Protein AF-A0A934K7S0-F1 (afdb_monomer_lite)

pLDDT: mean 82.44, std 14.37, range [32.56, 96.38]

Sequence (163 aa):
MGGPPAGGPARLSGQGSFSGAITGDTQGTVVFSGGVTGSCASRAKQFTGVSFTDMESSDGGRKVLLTRATLPAGVEGPGTYDLSTTPLEVSANYAFTPDQAGAQARREAQIWRARSGETRAVLVLRPDGTGKLTVSGLAPALPQPAGSSLGQPLGFTESFSCS

Organism: NCBI:txid3127016

Secondary structure (DSSP, 8-state):
--PPP--PPPPEEEEEEEEESS-EEEEEEEEEES---S-HHHHHHT--EEEEEEEEEETTEEEEEEEEEEPPTT--SSEEEE-SSSS--EEEEEEEEESSTTSS---EEEEEE--TTT-EEEEEE-TTS-EEEEEEEEEESS---TT-GGGS-EEEEEEEEE-

Radius of gyration: 17.39 Å; chains: 1; bounding box: 43×26×63 Å

Foldseek 3Di:
DDDPPPPDQFWKKKKKAKDFLDGDIFIWTKDFPAPDDDDLLVSQARGFKMKTWGWDDDQFWIKIKIWIFGHPPPDGHFDKDWQQAGPRRIKMKIWTDTPDPDPPPDTDIWMFAHDHPQKTWMKGADSQNKIKIWIWRGAIPDDDPPPRSSRIGMTMMMIIHTD

Structure (mmCIF, N/CA/C/O backbone):
data_AF-A0A934K7S0-F1
#
_entry.id   AF-A0A934K7S0-F1
#
loop_
_atom_site.group_PDB
_atom_site.id
_atom_site.type_symbol
_atom_site.label_atom_id
_atom_site.label_alt_id
_atom_site.label_comp_id
_atom_site.label_asym_id
_atom_site.label_entity_id
_atom_site.label_seq_id
_atom_site.pdbx_PDB_ins_code
_atom_site.Cartn_x
_atom_site.Cartn_y
_atom_site.Cartn_z
_atom_site.occupancy
_atom_site.B_iso_or_equiv
_atom_site.auth_seq_id
_atom_site.auth_comp_id
_atom_site.auth_asym_id
_atom_site.auth_atom_id
_atom_site.pdbx_PDB_model_num
ATOM 1 N N . MET A 1 1 ? 17.254 16.365 39.128 1.00 37.06 1 MET A N 1
ATOM 2 C CA . MET A 1 1 ? 15.886 16.069 38.652 1.00 37.06 1 MET A CA 1
ATOM 3 C C . MET A 1 1 ? 15.974 15.764 37.167 1.00 37.06 1 MET A C 1
ATOM 5 O O . MET A 1 1 ? 16.136 16.685 36.381 1.00 37.06 1 MET A O 1
ATOM 9 N N . GLY A 1 2 ? 16.013 14.480 36.802 1.00 35.16 2 GLY A N 1
ATOM 10 C CA . GLY A 1 2 ? 16.008 14.060 35.402 1.00 35.16 2 GLY A CA 1
ATOM 11 C C . GLY A 1 2 ? 14.596 14.202 34.854 1.00 35.16 2 GLY A C 1
ATOM 12 O O . GLY A 1 2 ? 13.688 13.540 35.351 1.00 35.16 2 GLY A O 1
ATOM 13 N N . GLY A 1 3 ? 14.401 15.104 33.892 1.00 32.56 3 GLY A N 1
ATOM 14 C CA . GLY A 1 3 ? 13.161 15.141 33.123 1.00 32.56 3 GLY A CA 1
ATOM 15 C C . GLY A 1 3 ? 12.970 13.802 32.402 1.00 32.56 3 GLY A C 1
ATOM 16 O O . GLY A 1 3 ? 13.969 13.178 32.028 1.00 32.56 3 GLY A O 1
ATOM 17 N N . PRO A 1 4 ? 11.728 13.324 32.223 1.00 45.62 4 PRO A N 1
ATOM 18 C CA . PRO A 1 4 ? 11.499 12.129 31.427 1.00 45.62 4 PRO A CA 1
ATOM 19 C C . PRO A 1 4 ? 12.065 12.361 30.017 1.00 45.62 4 PRO A C 1
ATOM 21 O O . PRO A 1 4 ? 11.982 13.488 29.511 1.00 45.62 4 PRO A O 1
ATOM 24 N N . PRO A 1 5 ? 12.649 11.338 29.369 1.00 43.03 5 PRO A N 1
ATOM 25 C CA . PRO A 1 5 ? 13.013 11.458 27.968 1.00 43.03 5 PRO A CA 1
ATOM 26 C C . PRO A 1 5 ? 11.750 11.845 27.201 1.00 43.03 5 PRO A C 1
ATOM 28 O O . PRO A 1 5 ? 10.711 11.195 27.335 1.00 43.03 5 PRO A O 1
ATOM 31 N N . ALA A 1 6 ? 11.825 12.939 26.443 1.00 40.72 6 ALA A N 1
ATOM 32 C CA . ALA A 1 6 ? 10.784 13.317 25.507 1.00 40.72 6 ALA A CA 1
ATOM 33 C C . ALA A 1 6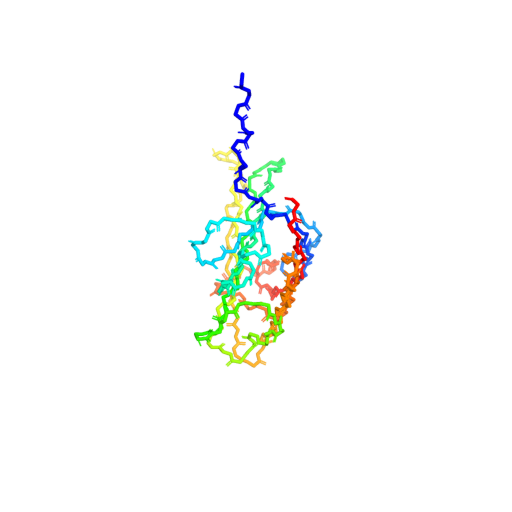 ? 10.554 12.114 24.587 1.00 40.72 6 ALA A C 1
ATOM 35 O O . ALA A 1 6 ? 11.412 11.785 23.768 1.00 40.72 6 ALA A O 1
ATOM 36 N N . GLY A 1 7 ? 9.441 11.407 24.797 1.00 38.66 7 GLY A N 1
ATOM 37 C CA . GLY A 1 7 ? 9.054 10.270 23.981 1.00 38.66 7 GLY A CA 1
ATOM 38 C C . GLY A 1 7 ? 8.935 10.757 22.549 1.00 38.66 7 GLY A C 1
ATOM 39 O O . GLY A 1 7 ? 7.985 11.466 22.212 1.00 38.66 7 GLY A O 1
ATOM 40 N N . GLY A 1 8 ? 9.933 10.433 21.728 1.00 45.03 8 GLY A N 1
ATOM 41 C CA . GLY A 1 8 ? 9.875 10.688 20.299 1.00 45.03 8 GLY A CA 1
ATOM 42 C C . GLY A 1 8 ? 8.582 10.098 19.731 1.00 45.03 8 GLY A C 1
ATOM 43 O O . GLY A 1 8 ? 8.016 9.168 20.315 1.00 45.03 8 GLY A O 1
ATOM 44 N N . PRO A 1 9 ? 8.065 10.630 18.613 1.00 54.53 9 PRO A N 1
ATOM 45 C CA . PRO A 1 9 ? 6.877 10.058 18.006 1.00 54.53 9 PRO A CA 1
ATOM 46 C C . PRO A 1 9 ? 7.132 8.569 17.757 1.00 54.53 9 PRO A C 1
ATOM 48 O O . PRO A 1 9 ? 8.110 8.226 17.096 1.00 54.53 9 PRO A O 1
ATOM 51 N N . ALA A 1 10 ? 6.261 7.708 18.293 1.00 58.00 10 ALA A N 1
ATOM 52 C CA . ALA A 1 10 ? 6.322 6.274 18.039 1.00 58.00 10 ALA A CA 1
ATOM 53 C C . ALA A 1 10 ? 6.454 6.048 16.525 1.00 58.00 10 ALA A C 1
ATOM 55 O O . ALA A 1 10 ? 5.645 6.584 15.751 1.00 58.00 10 ALA A O 1
ATOM 56 N N . ARG A 1 11 ? 7.526 5.363 16.113 1.00 64.50 11 ARG A N 1
ATOM 57 C CA . ARG A 1 11 ? 7.801 5.051 14.709 1.00 64.50 11 ARG A CA 1
ATOM 58 C C . ARG A 1 11 ? 7.195 3.689 14.425 1.00 64.50 11 ARG A C 1
ATOM 60 O O . ARG A 1 11 ? 7.556 2.713 15.070 1.00 64.50 11 ARG A O 1
ATOM 67 N N . LEU A 1 12 ? 6.278 3.634 13.468 1.00 75.00 12 LEU A N 1
ATOM 68 C CA . LEU A 1 12 ? 5.792 2.362 12.955 1.00 75.00 12 LEU A CA 1
ATOM 69 C C . LEU A 1 12 ? 6.814 1.875 11.933 1.00 75.00 12 LEU A C 1
ATOM 71 O O . LEU A 1 12 ? 7.160 2.595 10.991 1.00 75.00 12 LEU A O 1
ATOM 75 N N . SER A 1 13 ? 7.299 0.661 12.125 1.00 81.31 13 SER A N 1
ATOM 76 C CA . SER A 1 13 ? 8.002 -0.076 11.087 1.00 81.31 13 SER A CA 1
ATOM 77 C C . SER A 1 13 ? 7.052 -1.110 10.500 1.00 81.31 13 SER A C 1
ATOM 79 O O . SER A 1 13 ? 6.103 -1.573 11.146 1.00 81.31 13 SER A O 1
ATOM 81 N N . GLY A 1 14 ? 7.281 -1.435 9.236 1.00 86.62 14 GLY A N 1
ATOM 82 C CA . GLY A 1 14 ? 6.525 -2.464 8.551 1.00 86.62 14 GLY A CA 1
ATOM 83 C C . GLY A 1 14 ? 7.420 -3.346 7.706 1.00 86.62 14 GLY A C 1
ATOM 84 O O . GLY A 1 14 ? 8.516 -2.955 7.302 1.00 86.62 14 GLY A O 1
ATOM 85 N N . GLN A 1 15 ? 6.914 -4.538 7.434 1.00 91.31 15 GLN A N 1
ATOM 86 C CA . GLN A 1 15 ? 7.460 -5.455 6.446 1.00 91.31 15 GLN A CA 1
ATOM 87 C C . GLN A 1 15 ? 6.478 -5.527 5.284 1.00 91.31 15 GLN A C 1
ATOM 89 O O . GLN A 1 15 ? 5.282 -5.745 5.499 1.00 91.31 15 GLN A O 1
ATOM 94 N N . GLY A 1 16 ? 6.980 -5.316 4.074 1.00 90.94 16 GLY A N 1
ATOM 95 C CA . GLY A 1 16 ? 6.238 -5.456 2.831 1.00 90.94 16 GLY A CA 1
ATOM 96 C C . GLY A 1 16 ? 6.670 -6.716 2.091 1.00 90.94 16 GLY A C 1
ATOM 97 O O . GLY A 1 16 ? 7.830 -7.099 2.147 1.00 90.94 16 GLY A O 1
ATOM 98 N N . SER A 1 17 ? 5.749 -7.354 1.382 1.00 94.75 17 SER A N 1
ATOM 99 C CA . SER A 1 17 ? 6.038 -8.418 0.422 1.00 94.75 17 SER A CA 1
ATOM 100 C C . SER A 1 17 ? 5.314 -8.090 -0.873 1.00 94.75 17 SER A C 1
ATOM 102 O O . SER A 1 17 ? 4.091 -7.925 -0.871 1.00 94.75 17 SER A O 1
ATOM 104 N N . PHE A 1 18 ? 6.065 -7.928 -1.959 1.00 93.94 18 PHE A N 1
ATOM 105 C CA . PHE A 1 18 ? 5.577 -7.444 -3.249 1.00 93.94 18 PHE A CA 1
ATOM 106 C C . PHE A 1 18 ? 5.569 -8.564 -4.293 1.00 93.94 18 PHE A C 1
ATOM 108 O O . PHE A 1 18 ? 6.387 -9.485 -4.263 1.00 93.94 18 PHE A O 1
ATOM 115 N N . SER A 1 19 ? 4.628 -8.479 -5.233 1.00 94.19 19 SER A N 1
ATOM 116 C CA . SER A 1 19 ? 4.443 -9.435 -6.326 1.00 94.19 19 SER A CA 1
ATOM 117 C C . SER A 1 19 ? 4.007 -8.746 -7.624 1.00 94.19 19 SER A C 1
ATOM 119 O O . SER A 1 19 ? 3.309 -7.728 -7.600 1.00 94.19 19 SER A O 1
ATOM 121 N N . GLY A 1 20 ? 4.377 -9.327 -8.770 1.00 93.06 20 GLY A N 1
ATOM 122 C CA . GLY A 1 20 ? 4.064 -8.789 -10.095 1.00 93.06 20 GLY A CA 1
ATOM 123 C C . GLY A 1 20 ? 5.169 -7.866 -10.602 1.00 93.06 20 GLY A C 1
ATOM 124 O O . GLY A 1 20 ? 6.281 -8.325 -10.849 1.00 93.06 20 GLY A O 1
ATOM 125 N N . ALA A 1 21 ? 4.869 -6.578 -10.773 1.00 90.81 21 ALA A N 1
ATOM 126 C CA . ALA A 1 21 ? 5.827 -5.610 -11.311 1.00 90.81 21 ALA A CA 1
ATOM 127 C C . ALA A 1 21 ? 7.079 -5.397 -10.441 1.00 90.81 21 ALA A C 1
ATOM 129 O O . ALA A 1 21 ? 8.163 -5.141 -10.963 1.00 90.81 21 ALA A O 1
ATOM 130 N N . ILE A 1 22 ? 6.917 -5.510 -9.122 1.00 90.00 22 ILE A N 1
ATOM 131 C CA . ILE A 1 22 ? 7.991 -5.526 -8.128 1.00 90.00 22 ILE A CA 1
ATOM 132 C C . ILE A 1 22 ? 7.827 -6.827 -7.349 1.00 90.00 22 ILE A C 1
ATOM 134 O O . ILE A 1 22 ? 6.705 -7.188 -6.995 1.00 90.00 22 ILE A O 1
ATOM 138 N N . THR A 1 23 ? 8.925 -7.529 -7.088 1.00 90.94 23 THR A N 1
ATOM 139 C CA . THR A 1 23 ? 8.912 -8.811 -6.378 1.00 90.94 23 THR A CA 1
ATOM 140 C C . THR A 1 23 ? 9.921 -8.821 -5.247 1.00 90.94 23 THR A C 1
ATOM 142 O O . THR A 1 23 ? 11.056 -8.386 -5.443 1.00 90.94 23 THR A O 1
ATOM 145 N N . GLY A 1 24 ? 9.530 -9.389 -4.111 1.00 90.44 24 GLY A N 1
ATOM 146 C CA . GLY A 1 24 ? 10.411 -9.604 -2.969 1.00 90.44 24 GLY A CA 1
ATOM 147 C C . GLY A 1 24 ? 9.913 -8.933 -1.699 1.00 90.44 24 GLY A C 1
ATOM 148 O O . GLY A 1 24 ? 8.926 -8.190 -1.704 1.00 90.44 24 GLY A O 1
ATOM 149 N N . ASP A 1 25 ? 10.617 -9.225 -0.614 1.00 91.69 25 ASP A N 1
ATOM 150 C CA . ASP A 1 25 ? 10.318 -8.688 0.704 1.00 91.69 25 ASP A CA 1
ATOM 151 C C . ASP A 1 25 ? 11.110 -7.401 0.944 1.00 91.69 25 ASP A C 1
ATOM 153 O O . ASP A 1 25 ? 12.275 -7.292 0.559 1.00 91.69 25 ASP A O 1
ATOM 157 N N . THR A 1 26 ? 10.480 -6.424 1.587 1.00 88.62 26 THR A N 1
ATOM 158 C CA . THR A 1 26 ? 11.067 -5.122 1.907 1.00 88.62 26 THR A CA 1
ATOM 159 C C . THR A 1 26 ? 10.783 -4.747 3.357 1.00 88.62 26 THR A C 1
ATOM 161 O O . THR A 1 26 ? 9.845 -5.242 3.992 1.00 88.62 26 THR A O 1
ATOM 164 N N . GLN A 1 27 ? 11.599 -3.849 3.904 1.00 88.62 27 GLN A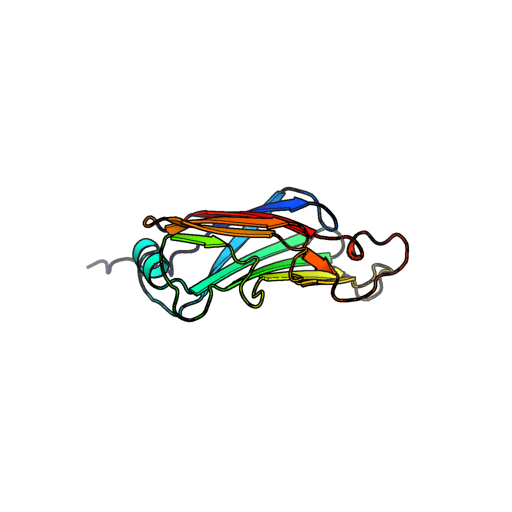 N 1
ATOM 165 C CA . GLN A 1 27 ? 11.354 -3.245 5.209 1.00 88.62 27 GLN A CA 1
ATOM 166 C C . GLN A 1 27 ? 11.251 -1.741 5.044 1.00 88.62 27 GLN A C 1
ATOM 168 O O . GLN A 1 27 ? 12.110 -1.115 4.436 1.00 88.62 27 GLN A O 1
ATOM 173 N N . GLY A 1 28 ? 10.200 -1.158 5.603 1.00 86.31 28 GLY A N 1
ATOM 174 C CA . GLY A 1 28 ? 9.895 0.244 5.381 1.00 86.31 28 GLY A CA 1
ATOM 175 C C . GLY A 1 28 ? 9.407 0.949 6.629 1.00 86.31 28 GLY A C 1
ATOM 176 O O . GLY A 1 28 ? 9.118 0.357 7.675 1.00 86.31 28 GLY A O 1
ATOM 177 N N . THR A 1 29 ? 9.309 2.263 6.495 1.00 87.81 29 THR A N 1
ATOM 178 C CA . THR A 1 29 ? 8.675 3.119 7.492 1.00 87.81 29 THR A CA 1
ATOM 179 C C . THR A 1 29 ? 7.190 3.205 7.202 1.00 87.81 29 THR A C 1
ATOM 181 O O . THR A 1 29 ? 6.788 3.410 6.058 1.00 87.81 29 THR A O 1
ATOM 184 N N . VAL A 1 30 ? 6.378 3.096 8.247 1.00 85.56 30 VAL A N 1
ATOM 185 C CA . VAL A 1 30 ? 4.927 3.210 8.155 1.00 85.56 30 VAL A CA 1
ATOM 186 C C . VAL A 1 30 ? 4.475 4.481 8.860 1.00 85.56 30 VAL A C 1
ATOM 188 O O . VAL A 1 30 ? 5.005 4.872 9.900 1.00 85.56 30 VAL A O 1
ATOM 191 N N . VAL A 1 31 ? 3.487 5.155 8.284 1.00 83.81 31 VAL A N 1
ATOM 192 C CA . VAL A 1 31 ? 2.887 6.359 8.859 1.00 83.81 31 VAL A CA 1
ATOM 193 C C . VAL A 1 31 ? 1.371 6.237 8.798 1.00 83.81 31 VAL A C 1
ATOM 195 O O . VAL A 1 31 ? 0.804 5.889 7.763 1.00 83.81 31 VAL A O 1
ATOM 198 N N . PHE A 1 32 ? 0.716 6.536 9.918 1.00 79.81 32 PHE A N 1
ATOM 199 C CA . PHE A 1 32 ? -0.732 6.704 9.982 1.00 79.81 32 PHE A CA 1
ATOM 200 C C . PHE A 1 32 ? -1.113 8.138 9.597 1.00 79.81 32 PHE A C 1
ATOM 202 O O . PHE A 1 32 ? -0.545 9.105 10.105 1.00 79.81 32 PHE A O 1
ATOM 209 N N . SER A 1 33 ? -2.093 8.269 8.713 1.00 73.69 33 SER A N 1
ATOM 210 C CA . SER A 1 33 ? -2.770 9.520 8.373 1.00 73.69 33 SER A CA 1
ATOM 211 C C . SER A 1 33 ? -3.830 9.822 9.441 1.00 73.69 33 SER A C 1
ATOM 213 O O . SER A 1 33 ? -4.523 8.907 9.889 1.00 73.69 33 SER A O 1
ATOM 215 N N . GLY A 1 34 ? -3.940 11.087 9.867 1.00 60.91 34 GLY A N 1
ATOM 216 C CA . GLY A 1 34 ? -4.902 11.507 10.904 1.00 60.91 34 GLY A CA 1
ATOM 217 C C . GLY A 1 34 ? -4.397 12.530 11.932 1.00 60.91 34 GLY A C 1
ATOM 218 O O . GLY A 1 34 ? -5.165 12.950 12.783 1.00 60.91 34 GLY A O 1
ATOM 219 N N . GLY A 1 35 ? -3.135 12.976 11.866 1.00 56.50 35 GLY A N 1
ATOM 220 C CA . GLY A 1 35 ? -2.674 14.163 12.609 1.00 56.50 35 GLY A CA 1
ATOM 221 C C . GLY A 1 35 ? -2.706 14.059 14.141 1.00 56.50 35 GLY A C 1
ATOM 222 O O . GLY A 1 35 ? -2.915 15.069 14.807 1.00 56.50 35 GLY A O 1
ATOM 223 N N . VAL A 1 36 ? -2.494 12.870 14.713 1.00 58.53 36 VAL A N 1
ATOM 224 C CA . VAL A 1 36 ? -2.631 12.655 16.164 1.00 58.53 36 VAL A CA 1
ATOM 225 C C . VAL A 1 36 ? -1.292 12.494 16.879 1.00 58.53 36 VAL A C 1
ATOM 227 O O . VAL A 1 36 ? -0.419 11.729 16.458 1.00 58.53 36 VAL A O 1
ATOM 230 N N . THR A 1 37 ? -1.156 13.168 18.020 1.00 63.97 37 THR A N 1
ATOM 231 C CA . THR A 1 37 ? -0.080 12.956 18.995 1.00 63.97 37 THR A CA 1
ATOM 232 C C . THR A 1 37 ? -0.447 11.819 19.962 1.00 63.97 37 THR A C 1
ATOM 234 O O . THR A 1 37 ? -1.616 11.488 20.143 1.00 63.97 37 THR A O 1
ATOM 237 N N . GLY A 1 38 ? 0.550 11.177 20.580 1.00 70.56 38 GLY A N 1
ATOM 238 C CA . GLY A 1 38 ? 0.334 10.100 21.562 1.00 70.56 38 GLY A CA 1
ATOM 239 C C . GLY A 1 38 ? 0.828 8.718 21.124 1.00 70.56 38 GLY A C 1
ATOM 240 O O . GLY A 1 38 ? 1.553 8.594 20.130 1.00 70.56 38 GLY A O 1
ATOM 241 N N . SER A 1 39 ? 0.465 7.695 21.911 1.00 77.50 39 SER A N 1
ATOM 242 C CA . SER A 1 39 ? 0.845 6.290 21.699 1.00 77.50 39 SER A CA 1
ATOM 243 C C . SER A 1 39 ? 0.185 5.701 20.451 1.00 77.50 39 SER A C 1
ATOM 245 O O . SER A 1 39 ? -0.821 6.215 19.962 1.00 77.50 39 SER A O 1
ATOM 247 N N . CYS A 1 40 ? 0.711 4.591 19.934 1.00 76.19 40 CYS A N 1
ATOM 248 C CA . CYS A 1 40 ? 0.130 3.959 18.750 1.00 76.19 40 CYS A CA 1
ATOM 249 C C . CYS A 1 40 ? -1.283 3.430 18.955 1.00 76.19 40 CYS A C 1
ATOM 251 O O . CYS A 1 40 ? -2.091 3.569 18.046 1.00 76.19 40 CYS A O 1
ATOM 253 N N . ALA A 1 41 ? -1.612 2.907 20.138 1.00 77.06 41 ALA A N 1
ATOM 254 C CA . ALA A 1 41 ? -2.985 2.518 20.454 1.00 77.06 41 ALA A CA 1
ATOM 255 C C . ALA A 1 41 ? -3.950 3.715 20.353 1.00 77.06 41 ALA A C 1
ATOM 257 O O . ALA A 1 41 ? -5.076 3.567 19.887 1.00 77.06 41 ALA A O 1
ATOM 258 N N . SER A 1 42 ? -3.507 4.920 20.735 1.00 79.88 42 SER A N 1
ATOM 259 C CA . SER A 1 42 ? -4.297 6.143 20.551 1.00 79.88 42 SER A CA 1
ATOM 260 C C . SER A 1 42 ? -4.382 6.552 19.081 1.00 79.88 42 SER A C 1
ATOM 262 O O . SER A 1 42 ? -5.474 6.839 18.598 1.00 79.88 42 SER A O 1
ATOM 264 N N . ARG A 1 43 ? -3.265 6.516 18.339 1.00 79.06 43 ARG A N 1
ATOM 265 C CA . ARG A 1 43 ? -3.251 6.845 16.900 1.00 79.06 43 ARG A CA 1
ATOM 266 C C . ARG A 1 43 ? -4.103 5.883 16.072 1.00 79.06 43 ARG A C 1
ATOM 268 O O . ARG A 1 43 ? -4.762 6.317 15.138 1.00 79.06 43 ARG A O 1
ATOM 275 N N . ALA A 1 44 ? -4.129 4.602 16.436 1.00 80.50 44 ALA A N 1
ATOM 276 C CA . ALA A 1 44 ? -4.914 3.581 15.757 1.00 80.50 44 ALA A CA 1
ATOM 277 C C . ALA A 1 44 ? -6.425 3.818 15.867 1.00 80.50 44 ALA A C 1
ATOM 279 O O . ALA A 1 44 ? -7.148 3.353 15.001 1.00 80.50 44 ALA A O 1
ATOM 280 N N . LYS A 1 45 ? -6.908 4.548 16.886 1.00 82.44 45 LYS A N 1
ATOM 281 C CA . LYS A 1 45 ? -8.336 4.884 17.074 1.00 82.44 45 LYS A CA 1
ATOM 282 C C . LYS A 1 45 ? -8.854 5.973 16.142 1.00 82.44 45 LYS A C 1
ATOM 284 O O . LYS A 1 45 ? -10.038 5.976 15.853 1.00 82.44 45 LYS A O 1
ATOM 289 N N . GLN A 1 46 ? -7.977 6.858 15.684 1.00 79.88 46 GLN A N 1
ATOM 290 C CA . GLN A 1 46 ? -8.302 7.979 14.787 1.00 79.88 46 GLN A CA 1
ATOM 291 C C . GLN A 1 46 ? -7.584 7.832 13.442 1.00 79.88 46 GLN A C 1
ATOM 293 O O . GLN A 1 46 ? -7.295 8.791 12.728 1.00 79.88 46 GLN A O 1
ATOM 298 N N . PHE A 1 47 ? -7.210 6.595 13.134 1.00 81.00 47 PHE A N 1
ATOM 299 C CA . PHE A 1 47 ? -6.550 6.243 11.901 1.00 81.00 47 PHE A CA 1
ATOM 300 C C . PHE A 1 47 ? -7.520 6.428 10.736 1.00 81.00 47 PHE A C 1
ATOM 302 O O . PHE A 1 47 ? -8.615 5.871 10.756 1.00 81.00 47 PHE A O 1
ATOM 309 N N . THR A 1 48 ? -7.079 7.149 9.707 1.00 85.38 48 THR A N 1
ATOM 310 C CA . THR A 1 48 ? -7.843 7.356 8.462 1.00 85.38 48 THR A CA 1
ATOM 311 C C . THR A 1 48 ? -7.119 6.820 7.231 1.00 85.38 48 THR A C 1
ATOM 313 O O . THR A 1 48 ? -7.671 6.830 6.140 1.00 85.38 48 THR A O 1
ATOM 316 N N . GLY A 1 49 ? -5.882 6.342 7.364 1.00 84.56 49 GLY A N 1
ATOM 317 C CA . GLY A 1 49 ? -5.109 5.818 6.242 1.00 84.56 49 GLY A CA 1
ATOM 318 C C . GLY A 1 49 ? -3.671 5.489 6.618 1.00 84.56 49 GLY A C 1
ATOM 319 O O . GLY A 1 49 ? -3.144 6.007 7.599 1.00 84.56 49 GLY A O 1
ATOM 320 N N . VAL A 1 50 ? -3.023 4.628 5.843 1.00 86.19 50 VAL A N 1
ATOM 321 C CA . VAL A 1 50 ? -1.643 4.180 6.039 1.00 86.19 50 VAL A CA 1
ATOM 322 C C . VAL A 1 50 ? -0.808 4.511 4.808 1.00 86.19 50 VAL A C 1
ATOM 324 O O . VAL A 1 50 ? -1.273 4.410 3.673 1.00 86.19 50 VAL A O 1
ATOM 327 N N . SER A 1 51 ? 0.441 4.897 5.032 1.00 88.75 51 SER A N 1
ATOM 328 C CA . SER A 1 51 ? 1.467 4.911 3.994 1.00 88.75 51 SER A CA 1
ATOM 329 C C . SER A 1 51 ? 2.665 4.099 4.443 1.00 88.75 51 SER A C 1
ATOM 331 O O . SER A 1 51 ? 3.128 4.280 5.571 1.00 88.75 51 SER A O 1
ATOM 333 N N . PHE A 1 52 ? 3.183 3.262 3.556 1.00 91.00 52 PHE A N 1
ATOM 334 C CA . PHE A 1 52 ? 4.434 2.542 3.742 1.00 91.00 52 PHE A CA 1
ATOM 335 C C . PHE A 1 52 ? 5.456 3.089 2.750 1.00 91.00 52 PHE A C 1
ATOM 337 O O . PHE A 1 52 ? 5.155 3.316 1.579 1.00 91.00 52 PHE A O 1
ATOM 344 N N . THR A 1 53 ? 6.663 3.363 3.230 1.00 91.19 53 THR A N 1
ATOM 345 C CA . THR A 1 53 ? 7.769 3.848 2.407 1.00 91.19 53 THR A CA 1
ATOM 346 C C . THR A 1 53 ? 8.987 2.975 2.630 1.00 91.19 53 THR A C 1
ATOM 348 O O . THR A 1 53 ? 9.529 2.931 3.736 1.00 91.19 53 THR A O 1
ATOM 351 N N . ASP A 1 54 ? 9.432 2.340 1.558 1.00 90.62 54 ASP A N 1
ATOM 352 C CA . ASP A 1 54 ? 10.717 1.671 1.461 1.00 90.62 54 ASP A CA 1
ATOM 353 C C . ASP A 1 54 ? 11.676 2.533 0.623 1.00 90.62 54 ASP A C 1
ATOM 355 O O . ASP A 1 54 ? 11.315 3.079 -0.427 1.00 90.62 54 ASP A O 1
ATOM 359 N N . MET A 1 55 ? 12.890 2.711 1.136 1.00 88.06 55 MET A N 1
ATOM 360 C CA . MET A 1 55 ? 13.952 3.471 0.487 1.00 88.06 55 MET A CA 1
ATOM 361 C C . MET A 1 55 ? 15.233 2.661 0.567 1.00 88.06 55 MET A C 1
ATOM 363 O 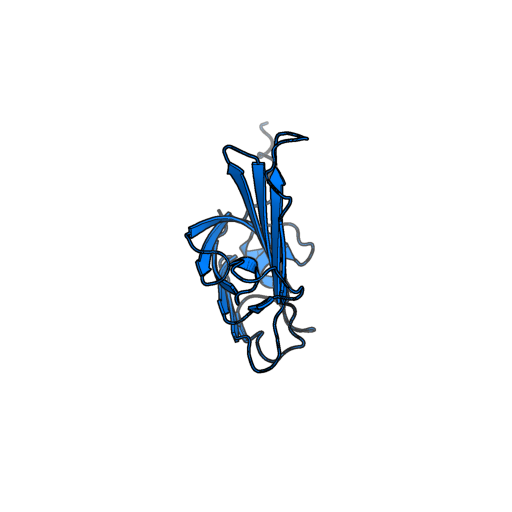O . MET A 1 55 ? 15.843 2.557 1.630 1.00 88.06 55 MET A O 1
ATOM 367 N N . GLU A 1 56 ? 15.665 2.161 -0.579 1.00 85.81 56 GLU A N 1
ATOM 368 C CA . GLU A 1 56 ? 16.893 1.393 -0.699 1.00 85.81 56 GLU A CA 1
ATOM 369 C C . GLU A 1 56 ? 17.903 2.195 -1.513 1.00 85.81 56 GLU A C 1
ATOM 371 O O . GLU A 1 56 ? 17.618 2.653 -2.625 1.00 85.81 56 GLU A O 1
ATOM 376 N N . SER A 1 57 ? 19.099 2.360 -0.958 1.00 80.00 57 SER A N 1
ATOM 377 C CA . SER A 1 57 ? 20.272 2.728 -1.744 1.00 80.00 57 SER A CA 1
ATOM 378 C C . SER A 1 57 ? 20.923 1.435 -2.214 1.00 80.00 57 SER A C 1
ATOM 380 O O . SER A 1 57 ? 21.269 0.585 -1.396 1.00 80.00 57 SER A O 1
ATOM 382 N N . SER A 1 58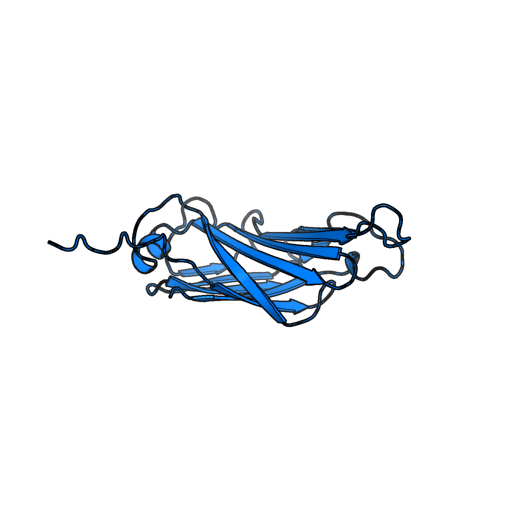 ? 21.056 1.282 -3.523 1.00 69.75 58 SER A N 1
ATOM 383 C CA . SER A 1 58 ? 21.701 0.138 -4.165 1.00 69.75 58 SER A CA 1
ATOM 384 C C . SER A 1 58 ? 22.914 0.612 -4.952 1.00 69.75 58 SER A C 1
ATOM 386 O O . SER A 1 58 ? 23.001 1.793 -5.294 1.00 69.75 58 SER A O 1
ATOM 388 N N . ASP A 1 59 ? 23.821 -0.305 -5.282 1.00 64.06 59 ASP A N 1
ATOM 389 C CA . ASP A 1 59 ? 24.921 -0.008 -6.195 1.00 64.06 59 ASP A CA 1
ATOM 390 C C . ASP A 1 59 ? 24.348 0.402 -7.560 1.00 64.06 59 ASP A C 1
ATOM 392 O O . ASP A 1 59 ? 23.871 -0.424 -8.337 1.00 64.06 59 ASP A O 1
ATOM 396 N N . GLY A 1 60 ? 24.351 1.708 -7.833 1.00 74.75 60 GLY A N 1
ATOM 397 C CA . GLY A 1 60 ? 23.852 2.283 -9.080 1.00 74.75 60 GLY A CA 1
ATOM 398 C C . GLY A 1 60 ? 22.685 3.252 -8.922 1.00 74.75 60 GLY A C 1
ATOM 399 O O . GLY A 1 60 ? 22.343 3.907 -9.908 1.00 74.75 60 GLY A O 1
ATOM 400 N N . GLY A 1 61 ? 22.101 3.403 -7.729 1.00 83.31 61 GLY A N 1
ATOM 401 C CA . GLY A 1 61 ? 21.068 4.407 -7.495 1.00 83.31 61 GLY A CA 1
ATOM 402 C C . GLY A 1 61 ? 20.190 4.189 -6.270 1.00 83.31 61 GLY A C 1
ATOM 403 O O . GLY A 1 61 ? 20.242 3.176 -5.568 1.00 83.31 61 GLY A O 1
ATOM 404 N N . ARG A 1 62 ? 19.294 5.155 -6.072 1.00 88.38 62 ARG A N 1
ATOM 405 C CA . ARG A 1 62 ? 18.262 5.160 -5.040 1.00 88.38 62 ARG A CA 1
ATOM 406 C C . ARG A 1 62 ? 16.925 4.678 -5.593 1.00 88.38 62 ARG A C 1
ATOM 408 O O . ARG A 1 62 ? 16.366 5.290 -6.508 1.00 88.38 62 ARG A O 1
ATOM 415 N N . LYS A 1 63 ? 16.377 3.642 -4.963 1.00 89.25 63 LYS A N 1
ATOM 416 C CA . LYS A 1 63 ? 15.025 3.118 -5.169 1.00 89.25 63 LYS A CA 1
ATOM 417 C C . LYS A 1 63 ? 14.099 3.668 -4.085 1.00 89.25 63 LYS A C 1
ATOM 419 O O . LYS A 1 63 ? 14.444 3.663 -2.905 1.00 89.25 63 LYS A O 1
ATOM 424 N N . VAL A 1 64 ? 12.919 4.131 -4.476 1.00 91.38 64 VAL A N 1
ATOM 425 C CA . VAL A 1 64 ? 11.860 4.547 -3.552 1.00 91.38 64 VAL A CA 1
ATOM 426 C C . VAL A 1 64 ? 10.571 3.846 -3.941 1.00 91.38 64 VAL A C 1
ATOM 428 O O . VAL A 1 64 ? 10.134 3.944 -5.088 1.00 91.38 64 VAL A O 1
ATOM 431 N N . LEU A 1 65 ? 9.963 3.168 -2.973 1.00 92.88 65 LEU A N 1
ATOM 432 C CA . LEU A 1 65 ? 8.661 2.534 -3.093 1.00 92.88 65 LEU A CA 1
ATOM 433 C C . LEU A 1 65 ? 7.737 3.097 -2.015 1.00 92.88 65 LEU A C 1
ATOM 435 O O . LEU A 1 65 ? 7.991 2.952 -0.824 1.00 92.88 65 LEU A O 1
ATOM 439 N N . LEU A 1 66 ? 6.672 3.763 -2.446 1.00 93.31 66 LEU A N 1
ATOM 440 C CA . LEU A 1 66 ? 5.664 4.360 -1.578 1.00 93.31 66 LEU A CA 1
ATOM 441 C C . LEU A 1 66 ? 4.310 3.739 -1.887 1.00 93.31 66 LEU A C 1
ATOM 443 O O . LEU A 1 66 ? 3.760 3.973 -2.965 1.00 93.31 66 LEU A O 1
ATOM 447 N N . THR A 1 67 ? 3.735 3.029 -0.930 1.00 93.62 67 THR A N 1
ATOM 448 C CA . THR A 1 67 ? 2.337 2.611 -0.992 1.00 93.62 67 THR A CA 1
ATOM 449 C C . THR A 1 67 ? 1.495 3.485 -0.074 1.00 93.62 67 THR A C 1
ATOM 451 O O . THR A 1 67 ? 1.964 4.059 0.916 1.00 93.62 67 THR A O 1
ATOM 454 N N . ARG A 1 68 ? 0.230 3.637 -0.442 1.00 91.44 68 ARG A N 1
ATOM 455 C CA . ARG A 1 68 ? -0.746 4.396 0.327 1.00 91.44 68 ARG A CA 1
ATOM 456 C C . ARG A 1 68 ? -2.095 3.715 0.235 1.00 91.44 68 ARG A C 1
ATOM 458 O O . ARG A 1 68 ? -2.473 3.285 -0.851 1.00 91.44 68 ARG A O 1
ATOM 465 N N . ALA A 1 69 ? -2.811 3.686 1.349 1.00 90.12 69 ALA A N 1
ATOM 466 C CA . ALA A 1 69 ? -4.218 3.335 1.426 1.00 90.12 69 ALA A CA 1
ATOM 467 C C . ALA A 1 69 ? -4.922 4.295 2.386 1.00 90.12 69 ALA A C 1
ATOM 469 O O . ALA A 1 69 ? -4.426 4.539 3.484 1.00 90.12 69 ALA A O 1
ATOM 470 N N . THR A 1 70 ? -6.079 4.811 1.998 1.00 88.56 70 THR A N 1
ATOM 471 C CA . THR A 1 70 ? -6.919 5.658 2.854 1.00 88.56 70 THR A CA 1
ATOM 472 C C . THR A 1 70 ? -8.268 4.965 3.076 1.00 88.56 70 THR A C 1
ATOM 474 O O . THR A 1 70 ? -8.708 4.159 2.252 1.00 88.56 70 THR A O 1
ATOM 477 N N . LEU A 1 71 ? -8.854 5.175 4.255 1.00 86.69 71 LEU A N 1
ATOM 478 C CA . LEU A 1 71 ? -10.154 4.635 4.628 1.00 86.69 71 LEU A CA 1
ATOM 479 C C . LEU A 1 71 ? -11.289 5.441 3.987 1.00 86.69 71 LEU A C 1
ATOM 481 O O . LEU A 1 71 ? -11.160 6.652 3.821 1.00 86.69 71 LEU A O 1
ATOM 485 N N . PRO A 1 72 ? -12.443 4.797 3.732 1.00 82.50 72 PRO A N 1
ATOM 486 C CA . PRO A 1 72 ? -13.654 5.488 3.310 1.00 82.50 72 PRO A CA 1
ATOM 487 C C . PRO A 1 72 ? -14.006 6.671 4.219 1.00 82.50 72 PRO A C 1
ATOM 489 O O . PRO A 1 72 ? -13.849 6.609 5.440 1.00 82.50 72 PRO A O 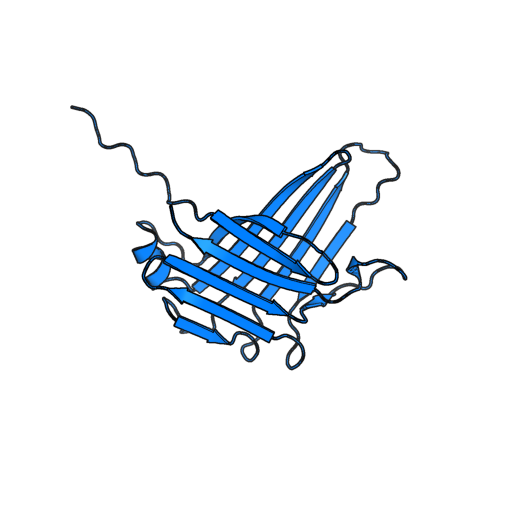1
ATOM 492 N N . ALA A 1 73 ? -14.567 7.728 3.632 1.00 82.88 73 ALA A N 1
ATOM 493 C CA . ALA A 1 73 ? -15.050 8.873 4.394 1.00 82.88 73 ALA A CA 1
ATOM 494 C C . ALA A 1 73 ? -16.052 8.446 5.485 1.00 82.88 73 ALA A C 1
ATOM 496 O O . ALA A 1 73 ? -16.966 7.660 5.235 1.00 82.88 73 ALA A O 1
ATOM 497 N N . GLY A 1 74 ? -15.888 8.994 6.693 1.00 83.44 74 GLY A N 1
ATOM 498 C CA . GLY A 1 74 ? -16.735 8.680 7.850 1.00 83.44 74 GLY A CA 1
ATOM 499 C C . GLY A 1 74 ? -16.344 7.405 8.603 1.00 83.44 74 GLY A C 1
ATOM 500 O O . GLY A 1 74 ? -17.035 7.035 9.550 1.00 83.44 74 GLY A O 1
ATOM 501 N N . VAL A 1 75 ? -15.249 6.749 8.209 1.00 86.31 75 VAL A N 1
ATOM 502 C CA . VAL A 1 75 ? -14.720 5.554 8.866 1.00 86.31 75 VAL A CA 1
ATOM 503 C C . VAL A 1 75 ? -13.331 5.843 9.427 1.00 86.31 75 VAL A C 1
ATOM 505 O O . VAL A 1 75 ? -12.453 6.336 8.723 1.00 86.31 75 VAL A O 1
ATOM 508 N N . GLU A 1 76 ? -13.117 5.497 10.691 1.00 88.00 76 GLU A N 1
ATOM 509 C CA . GLU A 1 76 ? -11.815 5.577 11.346 1.00 88.00 76 GLU A CA 1
ATOM 510 C C . GLU A 1 76 ? -11.635 4.429 12.339 1.00 88.00 76 GLU A C 1
ATOM 512 O O . GLU A 1 76 ? -12.598 3.762 12.732 1.00 88.00 76 GLU A O 1
ATOM 517 N N . GLY A 1 77 ? -10.395 4.223 12.768 1.00 87.31 77 GLY A N 1
ATOM 518 C CA . GLY A 1 77 ? -10.106 3.347 13.894 1.00 87.31 77 GLY A CA 1
ATOM 519 C C . GLY A 1 77 ? -9.779 1.893 13.531 1.00 87.31 77 GLY A C 1
ATOM 520 O O . GLY A 1 77 ? -9.549 1.565 12.367 1.00 87.31 77 GLY A O 1
ATOM 521 N N . PRO A 1 78 ? -9.712 0.999 14.538 1.00 91.06 78 PRO A N 1
ATOM 522 C CA . PRO A 1 78 ? -9.522 -0.431 14.339 1.00 91.06 78 PRO A CA 1
ATOM 523 C C . PRO A 1 78 ? -10.721 -1.077 13.644 1.00 91.06 78 PRO A C 1
ATOM 525 O O . PRO A 1 78 ? -11.874 -0.802 13.973 1.00 91.06 78 PRO A O 1
ATOM 528 N N . GLY A 1 79 ? -10.443 -2.020 12.753 1.00 91.75 79 GLY A N 1
ATOM 529 C CA . GLY A 1 79 ? -11.462 -2.712 11.981 1.00 91.75 79 GLY A CA 1
ATOM 530 C C . GLY A 1 79 ? -10.866 -3.541 10.854 1.00 91.75 79 GLY A C 1
ATOM 531 O O . GLY A 1 79 ? -9.648 -3.632 10.691 1.00 91.75 79 GLY A O 1
ATOM 532 N N . THR A 1 80 ? -11.745 -4.175 10.083 1.00 93.06 80 THR A N 1
ATOM 533 C CA . THR A 1 80 ? -11.404 -4.797 8.801 1.00 93.06 80 THR A CA 1
ATOM 534 C C . THR A 1 80 ? -12.161 -4.059 7.713 1.00 93.06 80 THR A C 1
ATOM 536 O O . THR A 1 80 ? -13.387 -3.985 7.756 1.00 93.06 80 THR A O 1
ATOM 539 N N . TYR A 1 81 ? -11.423 -3.512 6.757 1.00 90.00 81 TYR A N 1
ATOM 540 C CA . TYR A 1 81 ? -11.945 -2.641 5.719 1.00 90.00 81 TYR A CA 1
ATOM 541 C C . TYR A 1 81 ? -11.654 -3.253 4.359 1.00 90.00 81 TYR A C 1
ATOM 543 O O . TYR A 1 81 ? -10.493 -3.452 4.001 1.00 90.00 81 TYR A O 1
ATOM 551 N N . ASP A 1 82 ? -12.713 -3.541 3.608 1.00 89.38 82 ASP A N 1
ATOM 552 C CA . ASP A 1 82 ? -12.596 -3.826 2.186 1.00 89.38 82 ASP A CA 1
ATOM 553 C C . ASP A 1 82 ? -12.547 -2.494 1.434 1.00 89.38 82 ASP A C 1
ATOM 555 O O . ASP A 1 82 ? -13.528 -1.752 1.347 1.00 89.38 82 ASP A O 1
ATOM 559 N N . LEU A 1 83 ? -11.364 -2.167 0.933 1.00 87.12 83 LEU A N 1
ATOM 560 C CA . LEU A 1 83 ? -11.114 -0.942 0.194 1.00 87.12 83 LEU A CA 1
ATOM 561 C C . LEU A 1 83 ? -11.451 -1.107 -1.292 1.00 87.12 83 LEU A C 1
ATOM 563 O O . LEU A 1 83 ? -11.435 -0.110 -2.000 1.00 87.12 83 LEU A O 1
ATOM 567 N N . SER A 1 84 ? -11.803 -2.314 -1.759 1.00 79.38 84 SER A N 1
ATOM 568 C CA . SER A 1 84 ? -12.023 -2.663 -3.177 1.00 79.38 84 SER A CA 1
ATOM 569 C C . SER A 1 84 ? -13.248 -1.985 -3.818 1.00 79.38 84 SER A C 1
ATOM 571 O O . SER A 1 84 ? -13.336 -1.892 -5.044 1.00 79.38 84 SER A O 1
ATOM 573 N N . THR A 1 85 ? -14.205 -1.519 -3.011 1.00 67.56 85 THR A N 1
ATOM 574 C CA . THR A 1 85 ? -15.514 -1.014 -3.474 1.00 67.56 85 THR A CA 1
ATOM 575 C C . THR A 1 85 ? -15.730 0.483 -3.247 1.00 67.56 85 THR A C 1
ATOM 577 O O . THR A 1 85 ? -16.648 1.066 -3.819 1.00 67.56 85 THR A O 1
ATOM 580 N N . THR A 1 86 ? -14.902 1.114 -2.418 1.00 64.06 86 THR A N 1
ATOM 581 C CA . THR A 1 86 ? -14.926 2.567 -2.169 1.00 64.06 86 THR A CA 1
ATOM 582 C C . THR A 1 86 ? -14.065 3.254 -3.234 1.00 64.06 86 THR A C 1
ATOM 584 O O . THR A 1 86 ? -13.131 2.598 -3.681 1.00 64.06 86 THR A O 1
ATOM 587 N N . PRO A 1 87 ? -14.324 4.505 -3.691 1.00 57.41 87 PRO A N 1
ATOM 588 C CA . PRO A 1 87 ? -13.503 5.168 -4.713 1.00 57.41 87 PRO A CA 1
ATOM 589 C C . PRO A 1 87 ? -12.019 5.066 -4.360 1.00 57.41 87 PRO A C 1
ATOM 591 O O . PRO A 1 87 ? -11.558 5.686 -3.412 1.00 57.41 87 PRO A O 1
ATOM 594 N N . LEU A 1 88 ? -11.320 4.171 -5.052 1.00 62.62 88 LEU A N 1
ATOM 595 C CA . LEU A 1 88 ? -10.202 3.446 -4.463 1.00 62.62 88 LEU A CA 1
ATOM 596 C C . LEU A 1 88 ? -9.030 4.369 -4.116 1.00 62.62 88 LEU A C 1
ATOM 598 O O . LEU A 1 88 ? -8.311 4.833 -5.000 1.00 62.62 88 LEU A O 1
ATOM 602 N N . GLU A 1 89 ? -8.786 4.573 -2.823 1.00 74.38 89 GLU A N 1
ATOM 603 C CA . GLU A 1 89 ? -7.703 5.421 -2.307 1.00 74.38 89 GLU A CA 1
ATOM 604 C C . GLU A 1 89 ? -6.392 4.644 -2.101 1.00 74.38 89 GLU A C 1
ATOM 606 O O . GLU A 1 89 ? -5.592 4.961 -1.218 1.00 74.38 89 GLU A O 1
ATOM 611 N N . VAL A 1 90 ? -6.173 3.601 -2.910 1.00 84.88 90 VAL A N 1
ATOM 612 C CA . VAL A 1 90 ? -4.974 2.761 -2.857 1.00 84.88 90 VAL A CA 1
ATOM 613 C C . VAL A 1 90 ? -4.087 3.021 -4.067 1.00 84.88 90 VAL A C 1
ATOM 615 O O . VAL A 1 90 ? -4.527 2.962 -5.220 1.00 84.88 90 VAL A O 1
ATOM 618 N N . SER A 1 91 ? -2.809 3.285 -3.807 1.00 90.94 91 SER A N 1
ATOM 619 C CA . SER A 1 91 ? -1.801 3.442 -4.854 1.00 90.94 91 SER A CA 1
ATOM 620 C C . SER A 1 91 ? -0.430 2.964 -4.400 1.00 90.94 91 SER A C 1
ATOM 622 O O . SER A 1 91 ? -0.130 2.943 -3.207 1.00 90.94 91 SER A O 1
ATOM 624 N N . ALA A 1 92 ? 0.406 2.621 -5.372 1.00 92.94 92 ALA A N 1
ATOM 625 C CA . ALA A 1 92 ? 1.827 2.392 -5.187 1.00 92.94 92 ALA A CA 1
ATOM 626 C C . ALA A 1 92 ? 2.602 3.276 -6.164 1.00 92.94 92 ALA A C 1
ATOM 628 O O . ALA A 1 92 ? 2.208 3.423 -7.319 1.00 92.94 92 ALA A O 1
ATOM 629 N N . ASN A 1 93 ? 3.694 3.867 -5.705 1.00 93.81 93 ASN A N 1
ATOM 630 C CA . ASN A 1 93 ? 4.557 4.736 -6.485 1.00 93.81 93 ASN A CA 1
ATOM 631 C C . ASN A 1 93 ? 5.972 4.191 -6.382 1.00 93.81 93 ASN A C 1
ATOM 633 O O . ASN A 1 93 ? 6.475 3.970 -5.282 1.00 93.81 93 ASN A O 1
ATOM 637 N N . TYR A 1 94 ? 6.598 3.995 -7.528 1.00 92.62 94 TYR A N 1
ATOM 638 C CA . TYR A 1 94 ? 7.974 3.557 -7.646 1.00 92.62 94 TYR A CA 1
ATOM 639 C C . TYR A 1 94 ? 8.781 4.619 -8.374 1.00 92.62 94 TYR A C 1
ATOM 641 O O . TYR A 1 94 ? 8.330 5.161 -9.387 1.00 92.62 94 TYR A O 1
ATOM 649 N N . ALA A 1 95 ? 9.982 4.882 -7.873 1.00 91.25 95 ALA A N 1
ATOM 650 C CA . ALA A 1 95 ? 10.976 5.691 -8.553 1.00 91.25 95 ALA A CA 1
ATOM 651 C C . ALA A 1 95 ? 12.376 5.110 -8.339 1.00 91.25 95 ALA A C 1
ATOM 653 O O . ALA A 1 95 ? 12.759 4.792 -7.213 1.00 91.25 95 ALA A O 1
ATOM 654 N N . PHE A 1 96 ? 13.155 5.048 -9.414 1.00 89.25 96 PHE A N 1
ATOM 655 C CA . PHE A 1 96 ? 14.581 4.756 -9.385 1.00 89.25 96 PHE A CA 1
ATOM 656 C C . PHE A 1 96 ? 15.367 5.945 -9.936 1.00 89.25 96 PHE A C 1
ATOM 658 O O . PHE A 1 96 ? 15.116 6.426 -11.047 1.00 89.25 96 PHE A O 1
ATOM 665 N N . THR A 1 97 ? 16.317 6.432 -9.140 1.00 87.38 97 THR A N 1
ATOM 666 C CA . THR A 1 97 ? 17.211 7.534 -9.503 1.00 87.38 97 THR A CA 1
ATOM 667 C C . THR A 1 97 ? 18.658 7.052 -9.455 1.00 87.38 97 THR A C 1
ATOM 669 O O . THR A 1 97 ? 19.116 6.711 -8.369 1.00 87.38 97 THR A O 1
ATOM 672 N N . PRO A 1 98 ? 19.390 7.043 -10.580 1.00 83.94 98 PRO A N 1
ATOM 673 C CA . PRO A 1 98 ? 20.777 6.599 -10.597 1.00 83.94 98 PRO A CA 1
ATOM 674 C C . PRO A 1 98 ? 21.717 7.597 -9.904 1.00 83.94 98 PRO A C 1
ATOM 676 O O . PRO A 1 98 ? 21.501 8.808 -9.991 1.00 83.94 98 PRO A O 1
ATOM 679 N N . ASP A 1 99 ? 22.777 7.094 -9.265 1.00 78.50 99 ASP A N 1
ATOM 680 C CA . ASP A 1 99 ? 23.737 7.919 -8.502 1.00 78.50 99 ASP A CA 1
ATOM 681 C C . ASP A 1 99 ? 24.671 8.742 -9.400 1.00 78.50 99 ASP A C 1
ATOM 683 O O . ASP A 1 99 ? 25.108 9.834 -9.033 1.00 78.50 99 ASP A O 1
ATOM 687 N N . GLN A 1 100 ? 24.976 8.241 -10.600 1.00 70.06 100 GLN A N 1
ATOM 688 C CA . GLN A 1 100 ? 25.832 8.934 -11.558 1.00 70.06 100 GLN A CA 1
ATOM 689 C C . GLN A 1 100 ? 25.001 9.652 -12.620 1.00 70.06 100 GLN A C 1
ATOM 691 O O . GLN A 1 100 ? 24.302 9.031 -13.424 1.00 70.06 100 GLN A O 1
ATOM 696 N N . ALA A 1 101 ? 25.140 10.978 -12.671 1.00 56.16 101 ALA A N 1
ATOM 697 C CA . ALA A 1 101 ? 24.640 11.804 -13.761 1.00 56.16 101 ALA A CA 1
ATOM 698 C C . ALA A 1 101 ? 25.429 11.495 -15.051 1.00 56.16 101 ALA A C 1
ATOM 700 O O . ALA A 1 101 ? 26.426 12.145 -15.342 1.00 56.16 101 ALA A O 1
ATOM 701 N N . GLY A 1 102 ? 25.015 10.469 -15.799 1.00 54.62 102 GLY A N 1
ATOM 702 C CA . GLY A 1 102 ? 25.621 10.115 -17.091 1.00 54.62 102 GLY A CA 1
ATOM 703 C C . GLY A 1 102 ? 25.828 8.622 -17.341 1.00 54.62 102 GLY A C 1
ATOM 704 O O . GLY A 1 102 ? 26.126 8.247 -18.473 1.00 54.62 102 GLY A O 1
ATOM 705 N N . ALA A 1 103 ? 25.633 7.757 -16.340 1.00 54.94 103 ALA A N 1
ATOM 706 C CA . ALA A 1 103 ? 25.522 6.327 -16.604 1.00 54.94 103 ALA A CA 1
ATOM 707 C C . ALA A 1 103 ? 24.256 6.075 -17.441 1.00 54.94 103 ALA A C 1
ATOM 709 O O . ALA A 1 103 ? 23.217 6.682 -17.194 1.00 54.94 103 ALA A O 1
ATOM 710 N N . GLN A 1 104 ? 24.312 5.152 -18.402 1.00 55.41 104 GLN A N 1
ATOM 711 C CA . GLN A 1 104 ? 23.158 4.723 -19.213 1.00 55.41 104 GLN A CA 1
ATOM 712 C C . GLN A 1 104 ? 21.984 4.147 -18.389 1.00 55.41 104 GLN A C 1
ATOM 714 O O . GLN A 1 104 ? 20.967 3.763 -18.964 1.00 55.41 104 GLN A O 1
ATOM 719 N N . ALA A 1 105 ? 22.103 4.089 -17.058 1.00 60.91 105 ALA A N 1
ATOM 720 C CA . ALA A 1 105 ? 21.019 3.760 -16.151 1.00 60.91 105 ALA A CA 1
ATOM 721 C C . ALA A 1 105 ? 19.878 4.777 -16.314 1.00 60.91 105 ALA A C 1
ATOM 723 O O . ALA A 1 105 ? 19.991 5.961 -15.990 1.00 60.91 105 ALA A O 1
ATOM 724 N N . ARG A 1 106 ? 18.766 4.310 -16.878 1.00 70.75 106 ARG A N 1
ATOM 725 C CA . ARG A 1 106 ? 17.589 5.132 -17.141 1.00 70.75 106 ARG A CA 1
ATOM 726 C C . ARG A 1 106 ? 16.859 5.396 -15.825 1.00 70.75 106 ARG A C 1
ATOM 728 O O . ARG A 1 106 ? 16.708 4.502 -15.002 1.00 70.75 106 ARG A O 1
ATOM 735 N N . ARG A 1 107 ? 16.371 6.625 -15.635 1.00 81.06 107 ARG A N 1
ATOM 736 C CA . ARG A 1 107 ? 15.388 6.904 -14.579 1.00 81.06 107 ARG A CA 1
ATOM 737 C C . ARG A 1 107 ? 14.118 6.125 -14.877 1.00 81.06 107 ARG A C 1
ATOM 739 O O . ARG A 1 107 ? 13.575 6.235 -15.978 1.00 81.06 107 ARG A O 1
ATOM 746 N N . GLU A 1 108 ? 13.632 5.403 -13.885 1.00 87.56 108 GLU A N 1
ATOM 747 C CA . GLU A 1 108 ? 12.401 4.635 -13.992 1.00 87.56 108 GLU A CA 1
ATOM 748 C C . GLU A 1 108 ? 11.403 5.151 -12.972 1.00 87.56 108 GLU A C 1
ATOM 750 O O . GLU A 1 108 ? 11.752 5.469 -11.836 1.00 87.56 108 GLU A O 1
ATOM 755 N N . ALA A 1 109 ? 10.153 5.273 -13.396 1.00 91.12 109 ALA A N 1
ATOM 756 C CA . ALA A 1 109 ? 9.067 5.650 -12.521 1.00 91.12 109 ALA A CA 1
ATOM 757 C 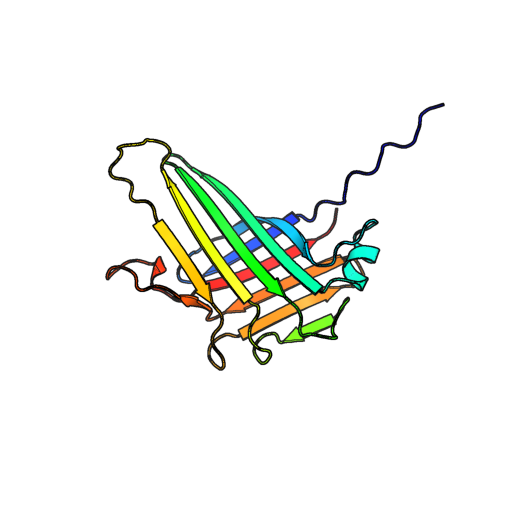C . ALA A 1 109 ? 7.792 4.963 -12.984 1.00 91.12 109 ALA A C 1
ATOM 759 O O . ALA A 1 109 ? 7.531 4.845 -14.187 1.00 91.12 109 ALA A O 1
ATOM 760 N N . GLN A 1 110 ? 6.996 4.530 -12.017 1.00 95.25 110 GLN A N 1
ATOM 761 C CA . GLN A 1 110 ? 5.679 3.988 -12.282 1.00 95.25 110 GLN A CA 1
ATOM 762 C C . GLN A 1 110 ? 4.746 4.255 -11.110 1.00 95.25 110 GLN A C 1
ATOM 764 O O . GLN A 1 110 ? 5.155 4.292 -9.950 1.00 95.25 110 GLN A O 1
ATOM 769 N N . ILE A 1 111 ? 3.473 4.433 -11.438 1.00 94.81 111 ILE A N 1
ATOM 770 C CA . ILE A 1 111 ? 2.395 4.512 -10.465 1.00 94.81 111 ILE A CA 1
ATOM 771 C C . ILE A 1 111 ? 1.440 3.369 -10.769 1.00 94.81 111 ILE A C 1
ATOM 773 O O . ILE A 1 111 ? 1.007 3.223 -11.911 1.00 94.81 111 ILE A O 1
ATOM 777 N N . TRP A 1 112 ? 1.074 2.595 -9.756 1.00 95.56 112 TRP A N 1
ATOM 778 C CA . TRP A 1 112 ? -0.046 1.671 -9.837 1.00 95.56 112 TRP A CA 1
ATOM 779 C C . TRP A 1 112 ? -1.212 2.223 -9.041 1.00 95.56 112 TRP A C 1
ATOM 781 O O . TRP A 1 112 ? -1.050 2.727 -7.927 1.00 95.56 112 TRP A O 1
ATOM 791 N N . ARG A 1 113 ? -2.396 2.144 -9.636 1.00 92.69 113 ARG A N 1
ATOM 792 C CA . ARG A 1 113 ? -3.640 2.617 -9.041 1.00 92.69 113 ARG A CA 1
ATOM 793 C C . ARG A 1 113 ? -4.654 1.501 -9.050 1.00 92.69 113 ARG A C 1
ATOM 795 O O . ARG A 1 113 ? -4.657 0.632 -9.923 1.00 92.69 113 ARG A O 1
ATOM 802 N N . ALA A 1 114 ? -5.519 1.556 -8.062 1.00 91.19 114 ALA A N 1
ATOM 803 C CA . ALA A 1 114 ? -6.614 0.633 -7.967 1.00 91.19 114 ALA A CA 1
ATOM 804 C C . ALA A 1 114 ? -7.657 0.891 -9.068 1.00 91.19 114 ALA A C 1
ATOM 806 O O . ALA A 1 114 ? -7.921 2.034 -9.449 1.00 91.19 114 ALA A O 1
ATOM 807 N N . ARG A 1 115 ? -8.236 -0.191 -9.589 1.00 87.56 115 ARG A N 1
ATOM 808 C CA . ARG A 1 115 ? -9.310 -0.189 -10.584 1.00 87.56 115 ARG A CA 1
ATOM 809 C C . ARG A 1 115 ? -10.514 -0.937 -10.038 1.00 87.56 115 ARG A C 1
ATOM 811 O O . ARG A 1 115 ? -10.381 -2.031 -9.490 1.00 87.56 115 ARG A O 1
ATOM 818 N N . SER A 1 116 ? -11.688 -0.331 -10.189 1.00 83.50 116 SER A N 1
ATOM 819 C CA . SER A 1 116 ? -12.942 -0.917 -9.716 1.00 83.50 116 SER A CA 1
ATOM 820 C C . SER A 1 116 ? -13.182 -2.271 -10.384 1.00 83.50 116 SER A C 1
ATOM 822 O O . SER A 1 116 ? -13.029 -2.395 -11.596 1.00 83.50 116 SER A O 1
ATOM 824 N N . GLY A 1 117 ? -13.509 -3.289 -9.587 1.00 84.00 117 GLY A N 1
ATOM 825 C CA . GLY A 1 117 ? -13.767 -4.655 -10.059 1.00 84.00 117 GLY A CA 1
ATOM 826 C C . GLY A 1 117 ? -12.524 -5.496 -10.377 1.00 84.00 117 GLY A C 1
ATOM 827 O O . GLY A 1 117 ? -12.641 -6.715 -10.473 1.00 84.00 117 GLY A O 1
ATOM 828 N N . GLU A 1 118 ? -11.341 -4.887 -10.487 1.00 88.25 118 GLU A N 1
ATOM 829 C CA . GLU A 1 118 ? -10.078 -5.588 -10.775 1.00 88.25 118 GLU A CA 1
ATOM 830 C C . GLU A 1 118 ? -9.175 -5.672 -9.540 1.00 88.25 118 GLU A C 1
ATOM 832 O O . GLU A 1 118 ? -8.569 -6.710 -9.267 1.00 88.25 118 GLU A O 1
ATOM 837 N N . THR A 1 119 ? -9.091 -4.586 -8.771 1.00 92.31 119 THR A N 1
ATOM 838 C CA . THR A 1 119 ? -8.248 -4.518 -7.578 1.00 92.31 119 THR A CA 1
ATOM 839 C C . THR A 1 119 ? -8.986 -5.064 -6.366 1.00 92.31 119 THR A C 1
ATOM 841 O O . THR A 1 119 ? -10.118 -4.670 -6.089 1.00 92.31 119 THR A O 1
ATOM 844 N N . ARG A 1 120 ? -8.305 -5.915 -5.596 1.00 93.00 120 ARG A N 1
ATOM 845 C CA . ARG A 1 120 ? -8.733 -6.292 -4.245 1.00 93.00 120 ARG A CA 1
ATOM 846 C C . ARG A 1 120 ? -7.802 -5.664 -3.227 1.00 93.00 120 ARG A C 1
ATOM 848 O O . ARG A 1 120 ? -6.588 -5.816 -3.355 1.00 93.00 120 ARG A O 1
ATOM 855 N N . ALA A 1 121 ? -8.354 -4.997 -2.226 1.00 93.56 121 ALA A N 1
ATOM 856 C CA . ALA A 1 121 ? -7.595 -4.352 -1.167 1.00 93.56 121 ALA A CA 1
ATOM 857 C C . ALA A 1 121 ? -8.311 -4.523 0.176 1.00 93.56 121 ALA A C 1
ATOM 859 O O . ALA A 1 121 ? -9.439 -4.073 0.337 1.00 93.56 121 ALA A O 1
ATOM 860 N N . VAL A 1 122 ? -7.652 -5.155 1.144 1.00 93.31 122 VAL A N 1
ATOM 861 C CA . VAL A 1 122 ? -8.178 -5.363 2.498 1.00 93.31 122 VAL A CA 1
ATOM 862 C C . VAL A 1 122 ? -7.190 -4.809 3.509 1.00 93.31 122 VAL A C 1
ATOM 864 O O . VAL A 1 122 ? -6.014 -5.174 3.498 1.00 93.31 122 VAL A O 1
ATOM 867 N N . LEU A 1 123 ? -7.677 -3.954 4.402 1.00 92.25 123 LEU A N 1
ATOM 868 C CA . LEU A 1 123 ? -6.914 -3.417 5.519 1.00 92.25 123 LEU A CA 1
ATOM 869 C C . LEU A 1 123 ? -7.479 -3.938 6.838 1.00 92.25 123 LEU A C 1
ATOM 871 O O . LEU A 1 123 ? -8.654 -3.746 7.135 1.00 92.25 123 LEU A O 1
ATOM 875 N N . VAL A 1 124 ? -6.625 -4.549 7.650 1.00 93.06 124 VAL A N 1
ATOM 876 C CA . VAL A 1 124 ? -6.930 -4.931 9.029 1.00 93.06 124 VAL A CA 1
ATOM 877 C C . VAL A 1 124 ? -6.123 -4.039 9.960 1.00 93.06 124 VAL A C 1
ATOM 879 O O . VAL A 1 124 ? -4.894 -4.049 9.901 1.00 93.06 124 VAL A O 1
ATOM 882 N N . LEU A 1 125 ? -6.796 -3.307 10.844 1.00 90.06 125 LEU A N 1
ATOM 883 C CA . LEU A 1 125 ? -6.171 -2.537 11.916 1.00 90.06 125 LEU A CA 1
ATOM 884 C C . LEU A 1 125 ? -6.672 -3.044 13.266 1.00 90.06 125 LEU A C 1
ATOM 886 O O . LEU A 1 125 ? -7.877 -3.151 13.493 1.00 90.06 125 LEU A O 1
ATOM 890 N N . ARG A 1 126 ? -5.748 -3.363 14.170 1.00 90.69 126 ARG A N 1
ATOM 891 C CA . ARG A 1 126 ? -6.054 -3.875 15.505 1.00 90.69 126 ARG A CA 1
ATOM 892 C C . ARG A 1 126 ? -5.970 -2.768 16.564 1.00 90.69 126 ARG A C 1
ATOM 894 O O . ARG A 1 126 ? -5.237 -1.794 16.384 1.00 90.69 126 ARG A O 1
ATOM 901 N N . PRO A 1 127 ? -6.678 -2.915 17.701 1.00 86.88 127 PRO A N 1
ATOM 902 C CA . PRO A 1 127 ? -6.652 -1.929 18.787 1.00 86.88 127 PRO A CA 1
ATOM 903 C C . PRO A 1 127 ? -5.273 -1.697 19.423 1.00 86.88 127 PRO A C 1
ATOM 905 O O . PRO A 1 127 ? -5.053 -0.655 20.035 1.00 86.88 127 PRO A O 1
ATOM 908 N N . ASP A 1 128 ? -4.350 -2.651 19.284 1.00 83.88 128 ASP A N 1
ATOM 909 C CA . ASP A 1 128 ? -2.965 -2.551 19.760 1.00 83.88 128 ASP A CA 1
ATOM 910 C C . ASP A 1 128 ? -2.056 -1.722 18.827 1.00 83.88 128 ASP A C 1
ATOM 912 O O . ASP A 1 128 ? -0.885 -1.503 19.132 1.00 83.88 128 ASP A O 1
ATOM 916 N N . GLY A 1 129 ? -2.588 -1.224 17.705 1.00 80.81 129 GLY A N 1
ATOM 917 C CA . GLY A 1 129 ? -1.837 -0.467 16.704 1.00 80.81 129 GLY A CA 1
ATOM 918 C C . GLY A 1 129 ? -1.045 -1.332 15.725 1.00 80.81 129 GLY A C 1
ATOM 919 O O . GLY A 1 129 ? -0.283 -0.785 14.927 1.00 80.81 129 GLY A O 1
ATOM 920 N N . THR A 1 130 ? -1.226 -2.656 15.754 1.00 89.06 130 THR A N 1
ATOM 921 C CA . THR A 1 130 ? -0.747 -3.556 14.699 1.00 89.06 130 THR A CA 1
ATOM 922 C C . THR A 1 130 ? -1.767 -3.660 13.571 1.00 89.06 130 THR A C 1
ATOM 924 O O . THR A 1 130 ? -2.971 -3.480 13.767 1.00 89.06 130 THR A O 1
ATOM 927 N N . GLY A 1 131 ? -1.306 -3.968 12.367 1.00 92.12 131 GLY A N 1
ATOM 928 C CA . GLY A 1 131 ? -2.205 -4.132 11.238 1.00 92.12 131 GLY A CA 1
ATOM 929 C C . GLY A 1 131 ? -1.553 -4.764 10.026 1.00 92.12 131 GLY A C 1
ATOM 930 O O . GLY A 1 131 ? -0.358 -5.066 10.008 1.00 92.12 131 GLY A O 1
ATOM 931 N N . LYS A 1 132 ? -2.390 -5.014 9.024 1.00 94.69 132 LYS A N 1
ATOM 932 C CA . LYS A 1 132 ? -2.006 -5.648 7.772 1.00 94.69 132 LYS A CA 1
ATOM 933 C C . LYS A 1 132 ? -2.831 -5.088 6.621 1.00 94.69 132 LYS A C 1
ATOM 935 O O . LYS A 1 132 ? -4.057 -5.155 6.658 1.00 94.69 132 LYS A O 1
ATOM 940 N N . LEU A 1 133 ? -2.159 -4.586 5.595 1.00 94.00 133 LEU A N 1
ATOM 941 C CA . LEU A 1 133 ? -2.740 -4.202 4.314 1.00 94.00 133 LEU A CA 1
ATOM 942 C C . LEU A 1 133 ? -2.414 -5.291 3.290 1.00 94.00 133 LEU A C 1
ATOM 944 O O . LEU A 1 133 ? -1.271 -5.714 3.165 1.00 94.00 133 LEU A O 1
ATOM 948 N N . THR A 1 134 ? -3.413 -5.795 2.578 1.00 95.62 134 THR A N 1
ATOM 949 C CA . THR A 1 134 ? -3.239 -6.787 1.509 1.00 95.62 134 THR A CA 1
ATOM 950 C C . THR A 1 134 ? -3.908 -6.268 0.255 1.00 95.62 134 THR A C 1
ATOM 952 O O . THR A 1 134 ? -5.108 -6.009 0.257 1.00 95.62 134 THR A O 1
ATOM 955 N N . VAL A 1 135 ? -3.130 -6.112 -0.808 1.00 95.25 135 VAL A N 1
ATOM 956 C CA . VAL A 1 135 ? -3.554 -5.516 -2.070 1.00 95.25 135 VAL A CA 1
ATOM 957 C C . VAL A 1 135 ? -3.132 -6.418 -3.222 1.00 95.25 135 VAL A C 1
ATOM 959 O O . VAL A 1 135 ? -2.020 -6.936 -3.257 1.00 95.25 135 VAL A O 1
ATOM 962 N N . SER A 1 136 ? -4.012 -6.598 -4.198 1.00 95.06 136 SER A N 1
ATOM 963 C CA . SER A 1 136 ? -3.725 -7.345 -5.421 1.00 95.06 136 SER A CA 1
ATOM 964 C C . SER A 1 136 ? -4.414 -6.702 -6.615 1.00 95.06 136 SER A C 1
ATOM 966 O O . SER A 1 136 ? -5.490 -6.119 -6.477 1.00 95.06 136 SER A O 1
ATOM 968 N N . GLY A 1 137 ? -3.787 -6.810 -7.786 1.00 93.25 137 GLY A N 1
ATOM 969 C CA . GLY A 1 137 ? -4.355 -6.293 -9.027 1.00 93.25 137 GLY A CA 1
ATOM 970 C C . GLY A 1 137 ? -4.357 -4.766 -9.110 1.00 93.25 137 GLY A C 1
ATOM 971 O O . GLY A 1 137 ? -5.277 -4.203 -9.700 1.00 93.25 137 GLY A O 1
ATOM 972 N N . LEU A 1 138 ? -3.371 -4.074 -8.521 1.00 93.62 138 LEU A N 1
ATOM 973 C CA . LEU A 1 138 ? -3.161 -2.663 -8.854 1.00 93.62 138 LEU A CA 1
ATOM 974 C C . LEU A 1 138 ? -2.660 -2.568 -10.290 1.00 93.62 138 LEU A C 1
ATOM 976 O O . LEU A 1 138 ? -1.692 -3.229 -10.668 1.00 93.62 138 LEU A O 1
ATOM 980 N N . ALA A 1 139 ? -3.298 -1.718 -11.081 1.00 93.88 139 ALA A N 1
ATOM 981 C CA . ALA A 1 139 ? -2.979 -1.580 -12.488 1.00 93.88 139 ALA A CA 1
ATOM 982 C C . ALA A 1 139 ? -1.981 -0.439 -12.717 1.00 93.88 139 ALA A C 1
ATOM 984 O O . ALA A 1 139 ? -2.091 0.606 -12.066 1.00 93.88 139 ALA A O 1
ATOM 985 N N . PRO A 1 140 ? -1.043 -0.589 -13.666 1.00 94.56 140 PRO A N 1
ATOM 986 C CA . PRO A 1 140 ? -0.155 0.497 -14.059 1.00 94.56 140 PRO A CA 1
ATOM 987 C C . PRO A 1 140 ? -0.965 1.689 -14.590 1.00 94.56 140 PRO A C 1
ATOM 989 O O . PRO A 1 140 ? -1.906 1.531 -15.375 1.00 94.56 140 PRO A O 1
ATOM 992 N N . ALA A 1 141 ? -0.605 2.893 -14.150 1.00 93.00 141 ALA A N 1
ATOM 993 C CA . ALA A 1 141 ? -1.250 4.137 -14.559 1.00 93.00 141 ALA A CA 1
ATOM 994 C C . ALA A 1 141 ? -0.649 4.704 -15.851 1.00 93.00 141 ALA A C 1
ATOM 996 O O . ALA A 1 141 ? -1.347 5.390 -16.595 1.00 93.00 141 ALA A O 1
ATOM 997 N N . LEU A 1 142 ? 0.631 4.425 -16.114 1.00 90.94 142 LEU A N 1
ATOM 998 C CA . LEU A 1 142 ? 1.336 4.881 -17.307 1.00 90.94 142 LEU A CA 1
ATOM 999 C C . LEU A 1 142 ? 1.775 3.688 -18.166 1.00 90.94 142 LEU A C 1
ATOM 1001 O O . LEU A 1 142 ? 2.224 2.677 -17.610 1.00 90.94 142 LEU A O 1
ATOM 1005 N N . PRO A 1 143 ? 1.686 3.798 -19.506 1.00 89.06 143 PRO A N 1
ATOM 1006 C CA . PRO A 1 143 ? 2.272 2.821 -20.414 1.00 89.06 143 PRO A CA 1
ATOM 1007 C C . PRO A 1 143 ? 3.776 2.677 -20.176 1.00 89.06 143 PRO A C 1
ATOM 1009 O O . PRO A 1 143 ? 4.467 3.660 -19.912 1.00 89.06 143 PRO A O 1
ATOM 1012 N N . GLN A 1 144 ? 4.282 1.456 -20.317 1.00 89.62 144 GLN A N 1
ATOM 1013 C CA . GLN A 1 144 ? 5.706 1.146 -20.214 1.00 89.62 144 GLN A CA 1
ATOM 1014 C C . GLN A 1 144 ? 6.192 0.488 -21.509 1.00 89.62 144 GLN A C 1
ATOM 1016 O O . GLN A 1 144 ? 5.381 -0.102 -22.232 1.00 89.62 144 GLN A O 1
ATOM 1021 N N . PRO A 1 145 ? 7.495 0.583 -21.831 1.00 87.69 145 PRO A N 1
ATOM 1022 C CA . PRO A 1 145 ? 8.064 -0.122 -22.973 1.00 87.69 145 PRO A CA 1
ATOM 1023 C C . PRO A 1 145 ? 7.757 -1.622 -22.926 1.00 87.69 145 PRO A C 1
ATOM 1025 O O . PRO A 1 145 ? 7.700 -2.222 -21.849 1.00 87.69 145 PRO A O 1
ATOM 1028 N N . ALA A 1 146 ? 7.595 -2.237 -24.099 1.00 86.50 146 ALA A N 1
ATOM 1029 C CA . ALA A 1 146 ? 7.382 -3.676 -24.199 1.00 86.50 146 ALA A CA 1
ATOM 1030 C C . ALA A 1 146 ? 8.511 -4.442 -23.485 1.00 86.50 146 ALA A C 1
ATOM 1032 O O . ALA A 1 146 ? 9.687 -4.126 -23.656 1.00 86.50 146 ALA A O 1
ATOM 1033 N N . GLY A 1 147 ? 8.142 -5.431 -22.668 1.00 86.00 147 GLY A N 1
ATOM 1034 C CA . GLY A 1 147 ? 9.083 -6.215 -21.860 1.00 86.00 147 GLY A CA 1
ATOM 1035 C C . GLY A 1 147 ? 9.461 -5.601 -20.505 1.00 86.00 147 GLY A C 1
ATOM 1036 O O . GLY A 1 147 ? 10.115 -6.274 -19.716 1.00 86.00 147 GLY A O 1
ATOM 1037 N N . SER A 1 148 ? 9.032 -4.373 -20.186 1.00 89.31 148 SER A N 1
ATOM 1038 C CA . SER A 1 148 ? 9.235 -3.797 -18.850 1.00 89.31 148 SER A CA 1
ATOM 1039 C C . SER A 1 148 ? 8.319 -4.454 -17.812 1.00 89.31 148 SER A C 1
ATOM 1041 O O . SER A 1 148 ? 7.096 -4.498 -17.986 1.00 89.31 148 SER A O 1
ATOM 1043 N N . SER A 1 149 ? 8.893 -4.897 -16.690 1.00 90.38 149 SER A N 1
ATOM 1044 C CA . SER A 1 149 ? 8.128 -5.397 -15.539 1.00 90.38 149 SER A CA 1
ATOM 1045 C C . SER A 1 149 ? 7.215 -4.324 -14.942 1.00 90.38 149 SER A C 1
ATOM 1047 O O . SER A 1 149 ? 6.132 -4.646 -14.464 1.00 90.38 149 SER A O 1
ATOM 1049 N N . LEU A 1 150 ? 7.575 -3.039 -15.051 1.00 92.06 150 LEU A N 1
ATOM 1050 C CA . LEU A 1 150 ? 6.763 -1.921 -14.559 1.00 92.06 150 LEU A CA 1
ATOM 1051 C C . LEU A 1 150 ? 5.421 -1.777 -15.297 1.00 92.06 150 LEU A C 1
ATOM 1053 O O . LEU A 1 150 ? 4.518 -1.087 -14.821 1.00 92.06 150 LEU A O 1
ATOM 1057 N N . GLY A 1 151 ? 5.273 -2.410 -16.465 1.00 93.00 151 GLY A N 1
ATOM 1058 C CA . GLY A 1 151 ? 4.006 -2.501 -17.192 1.00 93.00 151 GLY A CA 1
ATOM 1059 C C . GLY A 1 151 ? 3.062 -3.588 -16.668 1.00 93.00 151 GLY A C 1
ATOM 1060 O O . GLY A 1 151 ? 1.951 -3.709 -17.176 1.00 93.00 151 GLY A O 1
ATOM 1061 N N . GLN A 1 152 ? 3.483 -4.387 -15.686 1.00 94.56 152 GLN A N 1
ATOM 1062 C CA . GLN A 1 152 ? 2.669 -5.450 -15.100 1.00 94.56 152 GLN A CA 1
ATOM 1063 C C . GLN A 1 152 ? 1.823 -4.932 -13.926 1.00 94.56 152 GLN A C 1
ATOM 1065 O O . GLN A 1 152 ? 2.141 -3.892 -13.336 1.00 94.56 152 GLN A O 1
ATOM 1070 N N . PRO A 1 153 ? 0.745 -5.642 -13.551 1.00 95.31 153 PRO A N 1
ATOM 1071 C CA . PRO A 1 153 ? 0.038 -5.385 -12.305 1.00 95.31 153 PRO A CA 1
ATOM 1072 C C . PRO A 1 153 ? 0.945 -5.546 -11.079 1.00 95.31 153 PRO A C 1
ATOM 1074 O O . PRO A 1 153 ? 1.910 -6.313 -11.096 1.00 95.31 153 PRO A O 1
ATOM 1077 N N . LEU A 1 154 ? 0.600 -4.853 -9.996 1.00 96.38 154 LEU A N 1
ATOM 1078 C CA . LEU A 1 154 ? 1.285 -4.950 -8.711 1.00 96.38 154 LEU A CA 1
ATOM 1079 C C . LEU A 1 154 ? 0.334 -5.487 -7.637 1.00 96.38 154 LEU A C 1
ATOM 1081 O O . LEU A 1 154 ? -0.823 -5.069 -7.530 1.00 96.38 154 LEU A O 1
ATOM 1085 N N . GLY A 1 155 ? 0.839 -6.402 -6.820 1.00 96.12 155 GLY A N 1
ATOM 1086 C CA . GLY A 1 155 ? 0.223 -6.813 -5.565 1.00 96.12 155 GLY A CA 1
ATOM 1087 C C . GLY A 1 155 ? 1.226 -6.693 -4.430 1.00 96.12 155 GLY A C 1
ATOM 1088 O O . GLY A 1 155 ? 2.428 -6.846 -4.643 1.00 96.12 155 GLY A O 1
ATOM 1089 N N . PHE A 1 156 ? 0.741 -6.429 -3.224 1.00 95.75 156 PHE A N 1
ATOM 1090 C CA . PHE A 1 156 ? 1.584 -6.381 -2.045 1.00 95.75 156 PHE A CA 1
ATOM 1091 C C . PHE A 1 156 ? 0.833 -6.741 -0.771 1.00 95.75 156 PHE A C 1
ATOM 1093 O O . PHE A 1 156 ? -0.385 -6.607 -0.662 1.00 95.75 156 PHE A O 1
ATOM 1100 N N . THR A 1 157 ? 1.588 -7.192 0.216 1.00 96.19 157 THR A N 1
ATOM 1101 C CA . THR A 1 157 ? 1.128 -7.384 1.583 1.00 96.19 157 THR A CA 1
ATOM 1102 C C . THR A 1 157 ? 2.066 -6.645 2.512 1.00 96.19 157 THR A C 1
ATOM 1104 O O . THR A 1 157 ? 3.253 -6.936 2.538 1.00 96.19 157 THR A O 1
ATOM 1107 N N . GLU A 1 158 ? 1.535 -5.729 3.304 1.00 94.25 158 GLU A N 1
ATOM 1108 C CA . GLU A 1 158 ? 2.299 -4.951 4.271 1.00 94.25 158 GLU A CA 1
ATOM 1109 C C . GLU A 1 158 ? 1.767 -5.238 5.661 1.00 94.25 158 GLU A C 1
ATOM 1111 O O . GLU A 1 158 ? 0.580 -5.065 5.927 1.00 94.25 158 GLU A O 1
ATOM 1116 N N . SER A 1 159 ? 2.638 -5.690 6.551 1.00 93.25 159 SER A N 1
ATOM 1117 C CA . SER A 1 159 ? 2.331 -5.833 7.971 1.00 93.25 159 SER A CA 1
ATOM 1118 C C . SER A 1 159 ? 3.072 -4.751 8.730 1.00 93.25 159 SER A C 1
ATOM 1120 O O . SER A 1 159 ? 4.234 -4.476 8.440 1.00 93.25 159 SER A O 1
ATOM 1122 N N . PHE A 1 160 ? 2.412 -4.140 9.702 1.00 89.19 160 PHE A N 1
ATOM 1123 C CA . PHE A 1 160 ? 3.000 -3.070 10.489 1.00 89.19 160 PHE A CA 1
ATOM 1124 C C . PHE A 1 160 ? 2.681 -3.244 11.962 1.00 89.19 160 PHE A C 1
ATOM 1126 O O . PHE A 1 160 ? 1.612 -3.727 12.350 1.00 89.19 160 PHE A O 1
ATOM 1133 N N . SER A 1 161 ? 3.636 -2.844 12.786 1.00 84.94 161 SER A N 1
ATOM 1134 C CA . SER A 1 161 ? 3.529 -2.894 14.235 1.00 84.94 161 SER A CA 1
ATOM 1135 C C . SER A 1 161 ? 4.125 -1.638 14.831 1.00 84.94 161 SER A C 1
ATOM 1137 O O . SER A 1 161 ? 5.078 -1.068 14.298 1.00 84.94 161 SER A O 1
ATOM 1139 N N . CYS A 1 162 ? 3.573 -1.224 15.961 1.00 73.75 162 CYS A N 1
ATOM 1140 C CA . CYS A 1 162 ? 4.178 -0.176 16.752 1.00 73.75 162 CYS A CA 1
ATOM 1141 C C . CYS A 1 162 ? 5.139 -0.759 17.780 1.00 73.75 162 CYS A C 1
ATOM 1143 O O . CYS A 1 162 ? 4.777 -1.698 18.489 1.00 73.75 162 CYS A O 1
ATOM 1145 N N . SER A 1 163 ? 6.328 -0.171 17.859 1.00 63.53 163 SER A N 1
ATOM 1146 C CA . SER A 1 163 ? 7.342 -0.423 18.884 1.00 63.53 163 SER A CA 1
ATOM 1147 C C . SER A 1 163 ? 7.602 0.832 19.699 1.00 63.53 163 SER A C 1
ATOM 1149 O O . SER A 1 163 ? 7.680 1.912 19.062 1.00 63.53 163 SER A O 1
#